Protein AF-A0AAD5VKI5-F1 (afdb_monomer)

Organism: NCBI:txid56174

Mean predicted aligned error: 11.15 Å

Structure (mmCIF, N/CA/C/O backbone):
data_AF-A0AAD5VKI5-F1
#
_entry.id   AF-A0AAD5VKI5-F1
#
loop_
_atom_site.group_PDB
_atom_site.id
_atom_site.type_symbol
_atom_site.label_atom_id
_atom_site.label_alt_id
_atom_site.label_comp_id
_atom_site.label_asym_id
_atom_site.label_entity_id
_atom_site.label_seq_id
_atom_site.pdbx_PDB_ins_code
_atom_site.Cartn_x
_atom_site.Cartn_y
_atom_site.Cartn_z
_atom_site.occupancy
_atom_site.B_iso_or_equiv
_atom_site.auth_seq_id
_atom_site.auth_comp_id
_atom_site.auth_asym_id
_atom_site.auth_atom_id
_atom_site.pdbx_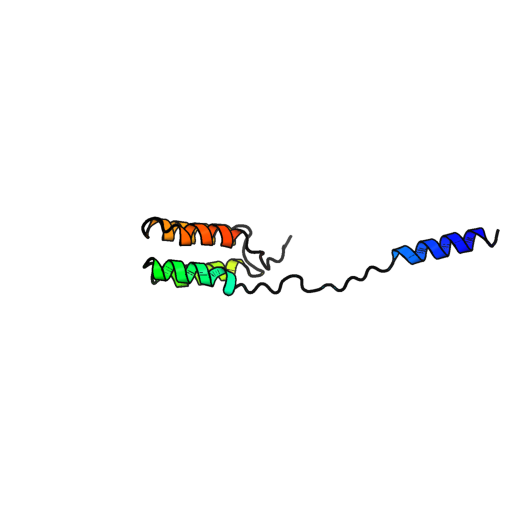PDB_model_num
ATOM 1 N N . MET A 1 1 ? 20.405 21.439 -63.234 1.00 52.16 1 MET A N 1
ATOM 2 C CA . MET A 1 1 ? 20.436 20.230 -62.376 1.00 52.16 1 MET A CA 1
ATOM 3 C C . MET A 1 1 ? 21.054 20.457 -60.991 1.00 52.16 1 MET A C 1
ATOM 5 O O . MET A 1 1 ? 20.569 19.843 -60.061 1.00 52.16 1 MET A O 1
ATOM 9 N N . PHE A 1 2 ? 22.011 21.378 -60.791 1.00 51.34 2 PHE A N 1
ATOM 10 C CA . PHE A 1 2 ? 22.652 21.623 -59.478 1.00 51.34 2 PHE A CA 1
ATOM 11 C C . PHE A 1 2 ? 21.763 22.213 -58.358 1.00 51.34 2 PHE A C 1
ATOM 13 O O . PHE A 1 2 ? 22.077 22.051 -57.185 1.00 51.34 2 PHE A O 1
ATOM 20 N N . LYS A 1 3 ? 20.655 22.898 -58.685 1.00 52.97 3 LYS A N 1
ATOM 21 C CA . LYS A 1 3 ? 19.793 23.561 -57.681 1.00 52.97 3 LYS A CA 1
ATOM 22 C C . LYS A 1 3 ? 18.809 22.621 -56.969 1.00 52.97 3 LYS A C 1
ATOM 24 O O . LYS A 1 3 ? 18.458 22.880 -55.827 1.00 52.97 3 LYS A O 1
ATOM 29 N N . LEU A 1 4 ? 18.380 21.538 -57.623 1.00 54.81 4 LEU A N 1
ATOM 30 C CA . LEU A 1 4 ? 17.409 20.584 -57.063 1.00 54.81 4 LEU A CA 1
ATOM 31 C C . LEU A 1 4 ? 18.047 19.661 -56.015 1.00 54.81 4 LEU A C 1
ATOM 33 O O . LEU A 1 4 ? 17.404 19.300 -55.035 1.00 54.81 4 LEU A O 1
ATOM 37 N N . THR A 1 5 ? 19.334 19.349 -56.173 1.00 57.53 5 THR A N 1
ATOM 38 C CA . THR A 1 5 ? 20.095 18.507 -55.242 1.00 57.53 5 THR A CA 1
ATOM 39 C C . THR A 1 5 ? 20.350 19.203 -53.904 1.00 57.53 5 THR A C 1
ATOM 41 O O . THR A 1 5 ? 20.293 18.564 -52.859 1.00 57.53 5 THR A O 1
ATOM 44 N N . ALA A 1 6 ? 20.570 20.523 -53.912 1.00 58.16 6 ALA A N 1
ATOM 45 C CA . ALA A 1 6 ? 20.839 21.297 -52.697 1.00 58.16 6 ALA A CA 1
ATOM 46 C C . ALA A 1 6 ? 19.628 21.369 -51.747 1.00 58.16 6 ALA A C 1
ATOM 48 O O . ALA A 1 6 ? 19.793 21.317 -50.531 1.00 58.16 6 ALA A O 1
ATOM 49 N N . VAL A 1 7 ? 18.409 21.435 -52.296 1.00 59.12 7 VAL A N 1
ATOM 50 C CA . VAL A 1 7 ? 17.165 21.494 -51.506 1.00 59.12 7 VAL A CA 1
ATOM 51 C C . VAL A 1 7 ? 16.888 20.161 -50.805 1.00 59.12 7 VAL A C 1
ATOM 53 O O . VAL A 1 7 ? 16.472 20.144 -49.649 1.00 59.12 7 VAL A O 1
ATOM 56 N N . PHE A 1 8 ? 17.184 19.039 -51.468 1.00 58.47 8 PHE A N 1
ATOM 57 C CA . PHE A 1 8 ? 16.988 17.707 -50.893 1.00 58.47 8 PHE A CA 1
ATOM 58 C C . PHE A 1 8 ? 17.969 17.405 -49.753 1.00 58.47 8 PHE A C 1
ATOM 60 O O . PHE A 1 8 ? 17.582 16.820 -48.744 1.00 58.47 8 PHE A O 1
ATOM 67 N N . VAL A 1 9 ? 19.222 17.853 -49.879 1.00 60.34 9 VAL A N 1
ATOM 68 C CA . VAL A 1 9 ? 20.237 17.670 -48.830 1.00 60.34 9 VAL A CA 1
ATOM 69 C C . VAL A 1 9 ? 19.921 18.530 -47.601 1.00 60.34 9 VAL A C 1
ATOM 71 O O . VAL A 1 9 ? 20.021 18.031 -46.484 1.00 60.34 9 VAL A O 1
ATOM 74 N N . LEU A 1 10 ? 19.453 19.775 -47.772 1.00 58.41 10 LEU A N 1
ATOM 75 C CA . LEU A 1 10 ? 19.067 20.623 -46.633 1.00 58.41 10 LEU A CA 1
ATOM 76 C C . LEU A 1 10 ? 17.866 20.065 -45.848 1.00 58.41 10 LEU A C 1
ATOM 78 O O . LEU A 1 10 ? 17.850 20.149 -44.622 1.00 58.41 10 LEU A O 1
ATOM 82 N N . SER A 1 11 ? 16.880 19.474 -46.532 1.00 59.75 11 SER A N 1
ATOM 83 C CA . SER A 1 11 ? 15.686 18.925 -45.872 1.00 59.75 11 SER A CA 1
ATOM 84 C C . SER A 1 11 ? 15.969 17.625 -45.108 1.00 59.75 11 SER A C 1
ATOM 86 O O . SER A 1 11 ? 15.269 17.330 -44.143 1.00 59.75 11 SER A O 1
ATOM 88 N N . ALA A 1 12 ? 17.001 16.869 -45.499 1.00 59.47 12 ALA A N 1
ATOM 89 C CA . ALA A 1 12 ? 17.400 15.639 -44.816 1.00 59.47 12 ALA A CA 1
ATOM 90 C C . ALA A 1 12 ? 18.147 15.902 -43.493 1.00 59.47 12 ALA A C 1
ATOM 92 O O . ALA A 1 12 ? 18.037 15.103 -42.567 1.00 59.47 12 ALA A O 1
ATOM 93 N N . LEU A 1 13 ? 18.860 17.029 -43.358 1.00 57.47 13 LEU A N 1
ATOM 94 C CA . LEU A 1 13 ? 19.560 17.374 -42.110 1.00 57.47 13 LEU A CA 1
ATOM 95 C C . LEU A 1 13 ? 18.619 17.828 -40.979 1.00 57.47 13 LEU A C 1
ATOM 97 O O . LEU A 1 13 ? 18.998 17.751 -39.813 1.00 57.47 13 LEU A O 1
ATOM 101 N N . ALA A 1 14 ? 17.392 18.251 -41.292 1.00 58.72 14 ALA A N 1
ATOM 102 C CA . ALA A 1 14 ? 16.422 18.690 -40.286 1.00 58.72 14 ALA A CA 1
ATOM 103 C C . ALA A 1 14 ? 15.829 17.535 -39.449 1.00 58.72 14 ALA A C 1
ATOM 105 O O . ALA A 1 14 ? 15.201 17.783 -38.423 1.00 58.72 14 ALA A O 1
ATOM 106 N N . CYS A 1 15 ? 16.029 16.275 -39.855 1.00 60.22 15 CYS A N 1
ATOM 107 C CA . CYS A 1 15 ? 15.428 15.113 -39.194 1.00 60.22 15 CYS A CA 1
ATOM 108 C C . CYS A 1 15 ? 16.292 14.480 -38.085 1.00 60.22 15 CYS A C 1
ATOM 110 O O . CYS A 1 15 ? 15.831 13.541 -37.443 1.00 60.22 15 CYS A O 1
ATOM 112 N N . PHE A 1 16 ? 17.524 14.951 -37.841 1.00 60.41 16 PHE A N 1
ATOM 113 C CA . PHE A 1 16 ? 18.499 14.205 -37.025 1.00 60.41 16 PHE A CA 1
ATOM 114 C C . PHE A 1 16 ? 18.767 14.723 -35.606 1.00 60.41 16 PHE A C 1
ATOM 116 O O . PHE A 1 16 ? 19.613 14.151 -34.923 1.00 60.41 16 PHE A O 1
ATOM 123 N N . THR A 1 17 ? 18.071 15.743 -35.098 1.00 62.06 17 THR A N 1
ATOM 124 C CA . THR A 1 17 ? 18.367 16.237 -33.740 1.00 62.06 17 THR A CA 1
ATOM 125 C C . THR A 1 17 ? 17.125 16.495 -32.903 1.00 62.06 17 THR A C 1
ATOM 127 O O . THR A 1 17 ? 16.704 17.629 -32.698 1.00 62.06 17 THR A O 1
ATOM 130 N N . SER A 1 18 ? 16.615 15.431 -32.296 1.00 60.31 18 SER A N 1
ATOM 131 C CA . SER A 1 18 ? 16.097 15.534 -30.936 1.00 60.31 18 SER A CA 1
ATOM 132 C C . SER A 1 18 ? 16.816 14.503 -30.070 1.00 60.31 18 SER A C 1
ATOM 134 O O . SER A 1 18 ? 16.221 13.535 -29.602 1.00 60.31 18 SER A O 1
ATOM 136 N N . ALA A 1 19 ? 18.122 14.709 -29.867 1.00 59.28 19 ALA A N 1
ATOM 137 C CA . ALA A 1 19 ? 18.827 14.160 -28.713 1.00 59.28 19 ALA A CA 1
ATOM 138 C C . ALA A 1 19 ? 18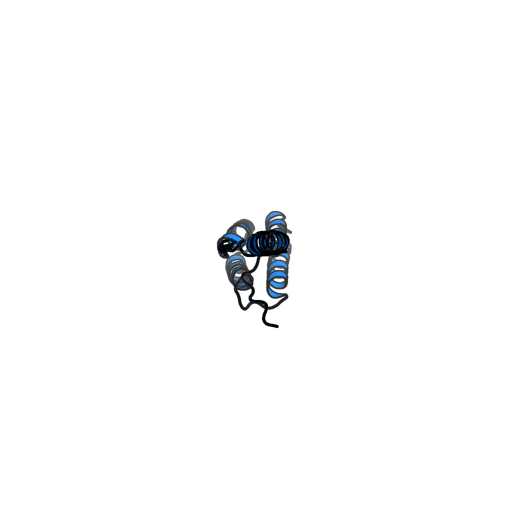.305 14.895 -27.469 1.00 59.28 19 ALA A C 1
ATOM 140 O O . ALA A 1 19 ? 18.964 15.770 -26.913 1.00 59.28 19 ALA A O 1
ATOM 141 N N . VAL A 1 20 ? 17.052 14.616 -27.105 1.00 65.75 20 VAL A N 1
ATOM 142 C CA . VAL A 1 20 ? 16.488 15.075 -25.840 1.00 65.75 20 VAL A CA 1
ATOM 143 C C . VAL A 1 20 ? 17.320 14.390 -24.760 1.00 65.75 20 VAL A C 1
ATOM 145 O O . VAL A 1 20 ? 17.462 13.164 -24.825 1.00 65.75 20 VAL A O 1
ATOM 148 N N . PRO A 1 21 ? 17.904 15.129 -23.803 1.00 66.38 21 PRO A N 1
ATOM 149 C CA . PRO A 1 21 ? 18.579 14.512 -22.676 1.00 66.38 21 PRO A CA 1
ATOM 150 C C . PRO A 1 21 ? 17.650 13.461 -22.070 1.00 66.38 21 PRO A C 1
ATOM 152 O O . PRO A 1 21 ? 16.479 13.746 -21.802 1.00 66.38 21 PRO A O 1
ATOM 155 N N . LEU A 1 22 ? 18.150 12.237 -21.891 1.00 59.72 22 LEU A N 1
ATOM 156 C CA . LEU A 1 22 ? 17.475 11.244 -21.066 1.00 59.72 22 LEU A CA 1
ATOM 157 C C . LEU A 1 22 ? 17.564 11.733 -19.619 1.00 59.72 22 LEU A C 1
ATOM 159 O O . LEU A 1 22 ? 18.412 11.302 -18.843 1.00 59.72 22 LEU A O 1
ATOM 163 N N . GLU A 1 23 ? 16.709 12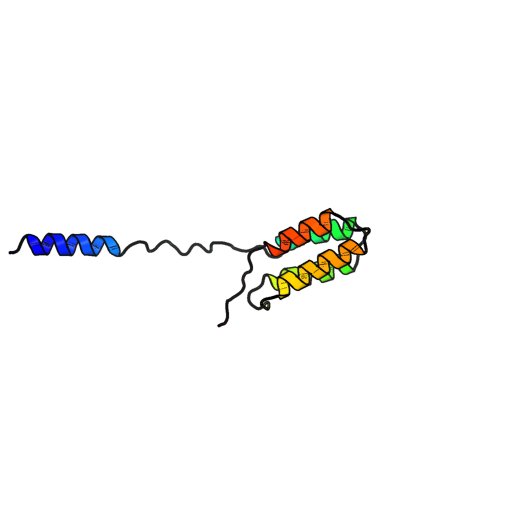.690 -19.275 1.00 60.41 23 GLU A N 1
ATOM 164 C CA . GLU A 1 23 ? 16.413 13.039 -17.896 1.00 60.41 23 GLU A CA 1
ATOM 165 C C . GLU A 1 23 ? 15.954 11.751 -17.210 1.00 60.41 23 GLU A C 1
ATOM 167 O O . GLU A 1 23 ? 15.053 11.060 -17.703 1.00 60.41 23 GLU A O 1
ATOM 172 N N . LYS A 1 24 ? 16.579 11.399 -16.082 1.00 56.97 24 LYS A N 1
ATOM 173 C CA . LYS A 1 24 ? 16.085 10.333 -15.208 1.00 56.97 24 LYS A CA 1
ATOM 174 C C . LYS A 1 24 ? 14.700 10.768 -14.725 1.00 56.97 24 LYS A C 1
ATOM 176 O O . LYS A 1 24 ? 14.582 11.500 -13.750 1.00 56.97 24 LYS A O 1
ATOM 181 N N . ARG A 1 25 ? 13.658 10.346 -15.449 1.00 56.50 25 ARG A N 1
ATOM 182 C CA . ARG A 1 25 ? 12.290 10.877 -15.326 1.00 56.50 25 ARG A CA 1
ATOM 183 C C . ARG A 1 25 ? 11.734 10.772 -13.912 1.00 56.50 25 ARG A C 1
ATOM 185 O O . ARG A 1 25 ? 10.959 11.635 -13.524 1.00 56.50 25 ARG A O 1
ATOM 192 N N . ILE A 1 26 ? 12.121 9.746 -13.153 1.00 59.38 26 ILE A N 1
ATOM 193 C CA . ILE A 1 26 ? 11.704 9.567 -11.765 1.00 59.38 26 ILE A CA 1
ATOM 194 C C . ILE A 1 26 ? 12.874 8.947 -10.990 1.00 59.38 26 ILE A C 1
ATOM 196 O O . ILE A 1 26 ? 13.360 7.863 -11.304 1.00 59.38 26 ILE A O 1
ATOM 200 N N . ASN A 1 27 ? 13.378 9.652 -9.979 1.00 55.69 27 ASN A N 1
ATOM 201 C CA . ASN A 1 27 ? 14.089 9.004 -8.884 1.00 55.69 27 ASN A CA 1
ATOM 202 C C . ASN A 1 27 ? 13.008 8.575 -7.893 1.00 55.69 27 ASN A C 1
ATOM 204 O O . ASN A 1 27 ? 12.624 9.385 -7.053 1.00 55.69 27 ASN A O 1
ATOM 208 N N . GLN A 1 28 ? 12.425 7.378 -8.054 1.00 61.34 28 GLN A N 1
ATOM 209 C CA . GLN A 1 28 ? 11.365 6.945 -7.142 1.00 61.34 28 GLN A CA 1
ATOM 210 C C . GLN A 1 28 ? 11.931 6.897 -5.728 1.00 61.34 28 GLN A C 1
ATOM 212 O O . GLN A 1 28 ? 12.757 6.035 -5.420 1.00 61.34 28 GLN A O 1
ATOM 217 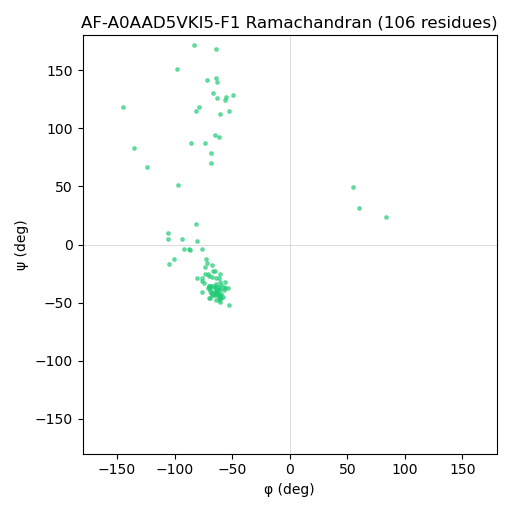N N . ASN A 1 29 ? 11.459 7.792 -4.862 1.00 71.00 29 ASN A N 1
ATOM 218 C CA . ASN A 1 29 ? 11.636 7.609 -3.436 1.00 71.00 29 ASN A CA 1
ATOM 219 C C . ASN A 1 29 ? 10.676 6.503 -2.984 1.00 71.00 29 ASN A C 1
ATOM 221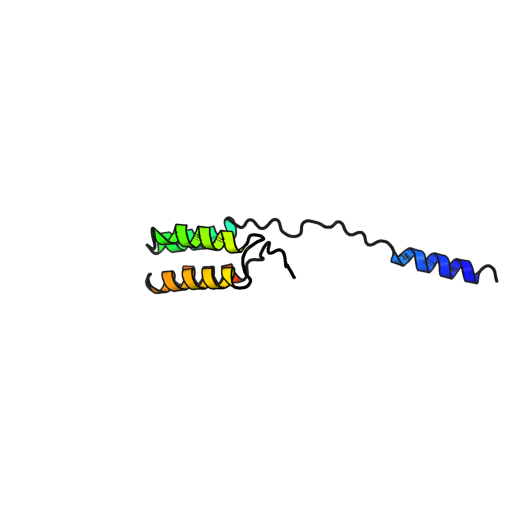 O O . ASN A 1 29 ? 9.527 6.746 -2.619 1.00 71.00 29 ASN A O 1
ATOM 225 N N . THR A 1 30 ? 11.144 5.260 -3.069 1.00 71.12 30 THR A N 1
ATOM 226 C CA . THR A 1 30 ? 10.362 4.077 -2.698 1.00 71.12 30 THR A CA 1
ATOM 227 C C . THR A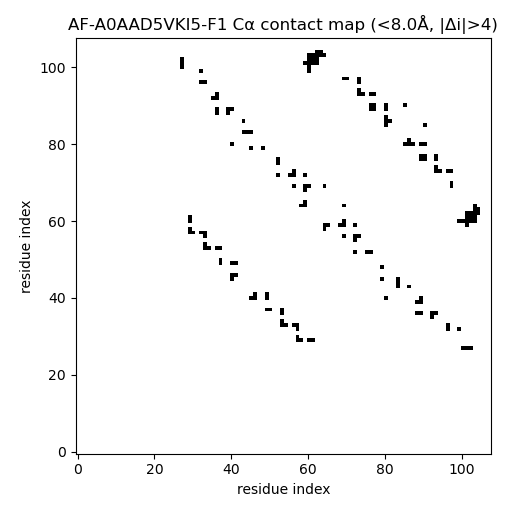 1 30 ? 10.043 4.048 -1.205 1.00 71.12 30 THR A C 1
ATOM 229 O O . THR A 1 30 ? 9.047 3.442 -0.818 1.00 71.12 30 THR A O 1
ATOM 232 N N . ILE A 1 31 ? 10.820 4.745 -0.367 1.00 73.25 31 ILE A N 1
ATOM 233 C CA . ILE A 1 31 ? 10.535 4.861 1.066 1.00 73.25 31 ILE A CA 1
ATOM 234 C C . ILE A 1 31 ? 9.283 5.712 1.292 1.00 73.25 31 ILE A C 1
ATOM 236 O O . ILE A 1 31 ? 8.394 5.279 2.023 1.00 73.25 31 ILE A O 1
ATOM 240 N N . ASP A 1 32 ? 9.156 6.859 0.620 1.00 77.81 32 ASP A N 1
ATOM 241 C CA . ASP A 1 32 ? 7.996 7.753 0.786 1.00 77.81 32 ASP A CA 1
ATOM 242 C C . ASP A 1 32 ? 6.675 7.068 0.415 1.00 77.81 32 ASP A C 1
ATOM 244 O O . ASP A 1 32 ? 5.646 7.314 1.047 1.00 77.81 32 ASP A O 1
ATOM 248 N N . SER A 1 33 ? 6.715 6.152 -0.558 1.00 78.75 33 SER A N 1
ATOM 249 C CA . SER A 1 33 ? 5.538 5.439 -1.065 1.00 78.75 33 SER A CA 1
ATOM 250 C C . SER A 1 33 ? 4.799 4.596 -0.015 1.00 78.75 33 SER A C 1
ATOM 252 O O . SER A 1 33 ? 3.596 4.375 -0.152 1.00 78.75 33 SER A O 1
ATOM 254 N N . LYS A 1 34 ? 5.495 4.150 1.044 1.00 85.19 34 LYS A N 1
ATOM 255 C CA . LYS A 1 34 ? 4.918 3.339 2.131 1.00 85.19 34 LYS A CA 1
ATOM 256 C C . LYS A 1 34 ? 4.694 4.108 3.428 1.00 85.19 34 LYS A C 1
ATOM 258 O O . LYS A 1 34 ? 3.960 3.632 4.290 1.00 85.19 34 LYS A O 1
ATOM 263 N N . THR A 1 35 ? 5.313 5.280 3.591 1.00 92.06 35 THR A N 1
ATOM 264 C CA . THR A 1 35 ? 5.392 5.968 4.892 1.00 92.06 35 THR A CA 1
ATOM 265 C C . THR A 1 35 ? 4.017 6.388 5.396 1.00 92.06 35 THR A C 1
ATOM 267 O O . THR A 1 35 ? 3.714 6.220 6.574 1.00 92.06 35 THR A O 1
ATOM 270 N N . LEU A 1 36 ? 3.157 6.883 4.499 1.00 94.50 36 LEU A N 1
ATOM 271 C CA . LEU A 1 36 ? 1.788 7.258 4.856 1.00 94.50 36 LEU A CA 1
ATOM 272 C C . LEU A 1 36 ? 0.967 6.044 5.300 1.00 94.50 36 LEU A C 1
ATOM 274 O O . LEU A 1 36 ? 0.230 6.134 6.279 1.00 94.50 36 LEU A O 1
ATOM 278 N N . TRP A 1 37 ? 1.108 4.910 4.605 1.00 96.69 37 TRP A N 1
ATOM 279 C CA . TRP A 1 37 ? 0.382 3.690 4.954 1.00 96.69 37 TRP A CA 1
ATOM 280 C C . TRP A 1 37 ? 0.851 3.122 6.296 1.00 96.69 37 TRP A C 1
ATOM 282 O O . TRP A 1 37 ? 0.022 2.783 7.134 1.00 96.69 37 TRP A O 1
ATOM 292 N N . GLU A 1 38 ? 2.164 3.081 6.540 1.00 96.12 38 GLU A N 1
ATOM 293 C CA . GLU A 1 38 ? 2.722 2.617 7.815 1.00 96.12 38 GLU A CA 1
ATOM 294 C C . GLU A 1 38 ? 2.247 3.488 8.986 1.00 96.12 38 GLU A C 1
ATOM 296 O O . GLU A 1 38 ? 1.811 2.959 10.003 1.00 96.12 38 GLU A O 1
ATOM 301 N N . ALA A 1 39 ? 2.235 4.815 8.820 1.00 96.31 39 ALA A N 1
ATOM 302 C CA . ALA A 1 39 ? 1.722 5.730 9.837 1.00 96.31 39 ALA A CA 1
ATOM 303 C C . ALA A 1 39 ? 0.217 5.537 10.104 1.00 96.31 39 ALA A C 1
ATOM 305 O O . ALA A 1 39 ? -0.209 5.545 11.263 1.00 96.31 39 ALA A O 1
ATOM 306 N N . ALA A 1 40 ? -0.592 5.343 9.054 1.00 97.19 40 ALA A N 1
ATOM 307 C CA . ALA A 1 40 ? -2.015 5.030 9.195 1.00 97.19 40 ALA A CA 1
ATOM 308 C C . ALA A 1 40 ? -2.221 3.693 9.925 1.00 97.19 40 ALA A C 1
ATOM 310 O O . ALA A 1 40 ? -3.033 3.612 10.843 1.00 97.19 40 ALA A O 1
ATOM 311 N N . CYS A 1 41 ? -1.423 2.682 9.584 1.00 97.75 41 CYS A N 1
ATOM 312 C CA . CYS A 1 41 ? -1.443 1.373 10.221 1.00 97.75 41 CYS A CA 1
ATOM 313 C C . CYS A 1 41 ? -1.101 1.437 11.717 1.00 97.75 41 CYS A C 1
ATOM 315 O O . CYS A 1 41 ? -1.842 0.893 12.540 1.00 97.75 41 CYS A O 1
ATOM 317 N N . SER A 1 42 ? -0.032 2.145 12.099 1.00 96.75 42 SER A N 1
ATOM 318 C CA . SER A 1 42 ? 0.326 2.299 13.516 1.00 96.75 42 SER A CA 1
ATOM 319 C C . SER A 1 42 ? -0.755 3.068 14.282 1.00 96.75 42 SER A C 1
ATOM 321 O O . SER A 1 42 ? -1.102 2.694 15.401 1.00 96.75 42 SER A O 1
ATOM 323 N N . LYS A 1 43 ? -1.376 4.086 13.668 1.00 96.88 43 LYS A N 1
ATOM 324 C CA . LYS A 1 43 ? -2.523 4.798 14.260 1.00 96.88 43 LYS A CA 1
ATOM 325 C C . LYS A 1 43 ? -3.749 3.893 14.447 1.00 96.88 43 LYS A C 1
ATOM 327 O O . LYS A 1 43 ? -4.469 4.058 15.429 1.00 96.88 43 LYS A O 1
ATOM 332 N N . ALA A 1 44 ? -3.976 2.952 13.532 1.00 96.50 44 ALA A N 1
ATOM 333 C CA . ALA A 1 44 ? -5.046 1.959 13.613 1.00 96.50 44 ALA A CA 1
ATOM 334 C C . ALA A 1 44 ? -4.751 0.821 14.616 1.00 96.50 44 ALA A C 1
ATOM 336 O O . ALA A 1 44 ? -5.612 -0.025 14.849 1.00 96.50 44 ALA A O 1
ATOM 337 N N . GLY A 1 45 ? -3.560 0.799 15.231 1.00 95.75 45 GLY A N 1
ATOM 338 C CA . GLY A 1 45 ? -3.163 -0.206 16.221 1.00 95.75 45 GLY A CA 1
ATOM 339 C C . GLY A 1 45 ? -2.621 -1.507 15.620 1.00 95.75 45 GLY A C 1
ATOM 340 O O . GLY A 1 45 ? -2.688 -2.545 16.272 1.00 95.75 45 GLY A O 1
ATOM 341 N N . GLY A 1 46 ? -2.099 -1.473 14.389 1.00 92.56 46 GLY A N 1
ATOM 342 C CA . GLY A 1 46 ? -1.620 -2.656 13.660 1.00 92.56 46 GLY A CA 1
ATOM 343 C C . GLY A 1 46 ? -0.218 -3.162 14.016 1.00 92.56 46 GLY A C 1
ATOM 344 O O . GLY A 1 46 ? 0.279 -4.093 13.374 1.00 92.56 46 GLY A O 1
ATOM 345 N N . ASP A 1 47 ? 0.459 -2.554 14.989 1.00 87.38 47 ASP A N 1
ATOM 346 C CA . ASP A 1 47 ? 1.814 -2.958 15.364 1.00 87.38 47 ASP A CA 1
ATOM 347 C C . ASP A 1 47 ? 1.828 -4.401 15.911 1.00 87.38 47 ASP A C 1
ATOM 349 O O . ASP A 1 47 ? 0.926 -4.791 16.657 1.00 87.38 47 ASP A O 1
ATOM 353 N N . PRO A 1 48 ? 2.838 -5.229 15.566 1.00 89.31 48 PRO A N 1
ATOM 354 C CA . PRO A 1 48 ? 4.066 -4.910 14.821 1.00 89.31 48 PRO A CA 1
ATOM 355 C C . PRO A 1 48 ? 3.990 -5.147 13.295 1.00 89.31 48 PRO A C 1
ATOM 357 O O . PRO A 1 48 ? 5.003 -5.027 12.604 1.00 89.31 48 PRO A O 1
ATOM 360 N N . GLN A 1 49 ? 2.826 -5.514 12.747 1.00 95.06 49 GLN A N 1
ATOM 361 C CA . GLN A 1 49 ? 2.689 -5.918 11.336 1.00 95.06 49 GLN A CA 1
ATOM 362 C C . GLN A 1 49 ? 2.926 -4.759 10.356 1.00 95.06 49 GLN A C 1
ATOM 364 O O . GLN A 1 49 ? 3.396 -4.986 9.239 1.00 95.06 49 GLN A O 1
ATOM 369 N N . CYS A 1 50 ? 2.656 -3.522 10.785 1.00 95.81 50 CYS A N 1
ATOM 370 C CA . CYS A 1 50 ? 2.791 -2.319 9.966 1.00 95.81 50 CYS A CA 1
ATOM 371 C C . CYS A 1 50 ? 4.175 -2.201 9.315 1.00 95.81 50 CYS A C 1
ATOM 373 O O . CYS A 1 50 ? 4.278 -2.093 8.094 1.00 95.81 50 CYS A O 1
ATOM 375 N N . ASN A 1 51 ? 5.250 -2.298 10.102 1.00 94.38 51 ASN A N 1
ATOM 376 C CA . ASN A 1 51 ? 6.604 -2.147 9.572 1.00 94.38 51 ASN A CA 1
ATOM 377 C C . ASN A 1 51 ? 6.996 -3.296 8.631 1.00 94.38 51 ASN A C 1
ATOM 379 O O . ASN A 1 51 ? 7.580 -3.061 7.573 1.00 94.38 51 ASN A O 1
ATOM 383 N N . ILE A 1 52 ? 6.624 -4.532 8.978 1.00 95.81 52 ILE A N 1
ATOM 384 C CA . ILE A 1 52 ? 6.943 -5.730 8.189 1.00 95.81 52 ILE A CA 1
ATOM 385 C C . ILE A 1 52 ? 6.334 -5.620 6.787 1.00 95.81 52 ILE A C 1
ATOM 387 O O . ILE A 1 52 ? 7.033 -5.797 5.784 1.00 95.81 52 ILE A O 1
ATOM 391 N N . ILE A 1 53 ? 5.044 -5.284 6.711 1.00 96.38 53 ILE A N 1
ATOM 392 C CA . ILE A 1 53 ? 4.341 -5.121 5.435 1.00 96.38 53 ILE A CA 1
ATOM 393 C C . ILE A 1 53 ? 4.894 -3.915 4.673 1.00 96.38 53 ILE A C 1
ATOM 395 O O . ILE A 1 53 ? 5.154 -4.024 3.476 1.00 96.38 53 ILE A O 1
ATOM 399 N N . ALA A 1 54 ? 5.144 -2.791 5.350 1.00 94.56 54 ALA A N 1
ATOM 400 C CA . ALA A 1 54 ? 5.651 -1.580 4.713 1.00 94.56 54 ALA A CA 1
ATOM 401 C C . ALA A 1 54 ? 7.038 -1.778 4.072 1.00 94.56 54 ALA A C 1
ATOM 403 O O . ALA A 1 54 ? 7.269 -1.338 2.944 1.00 94.56 54 ALA A O 1
ATOM 404 N N . VAL A 1 55 ? 7.959 -2.469 4.753 1.00 92.69 55 VAL A N 1
ATOM 405 C CA . VAL A 1 55 ? 9.291 -2.792 4.211 1.00 92.69 55 VAL A CA 1
ATOM 406 C C . VAL A 1 55 ? 9.184 -3.745 3.022 1.00 92.69 55 VAL A C 1
ATOM 408 O O . VAL A 1 55 ? 9.830 -3.512 1.996 1.00 92.69 55 VAL A O 1
ATOM 411 N N . LYS A 1 56 ? 8.341 -4.782 3.121 1.00 94.12 56 LYS A N 1
ATOM 412 C CA . LYS A 1 56 ? 8.093 -5.706 2.005 1.00 94.12 56 LYS A CA 1
ATOM 413 C C . LYS A 1 56 ? 7.536 -4.959 0.793 1.00 94.12 56 LYS A C 1
ATOM 415 O O . LYS A 1 56 ? 8.049 -5.128 -0.308 1.00 94.12 56 LYS A O 1
ATOM 420 N N . ALA A 1 57 ? 6.558 -4.083 1.003 1.00 94.31 57 ALA A N 1
ATOM 421 C CA . ALA A 1 57 ? 5.957 -3.280 -0.051 1.00 94.31 57 ALA A CA 1
ATOM 422 C C . ALA A 1 57 ? 6.983 -2.366 -0.735 1.00 94.31 57 ALA A C 1
ATOM 424 O O . ALA A 1 57 ? 7.073 -2.371 -1.961 1.00 94.31 57 ALA A O 1
ATOM 425 N N . ALA A 1 58 ? 7.835 -1.667 0.022 1.00 91.81 58 ALA A N 1
ATOM 426 C CA . ALA A 1 58 ? 8.905 -0.847 -0.556 1.00 91.81 58 ALA A CA 1
ATOM 427 C C . ALA A 1 58 ? 9.854 -1.656 -1.463 1.00 91.81 58 ALA A C 1
ATOM 429 O O . ALA A 1 58 ? 10.275 -1.158 -2.511 1.00 91.81 58 ALA A O 1
ATOM 430 N N . ALA A 1 59 ? 10.151 -2.911 -1.105 1.00 91.50 59 ALA A N 1
ATOM 431 C CA . ALA A 1 59 ? 10.982 -3.795 -1.921 1.00 91.50 59 ALA A CA 1
ATOM 432 C C . ALA A 1 59 ? 10.338 -4.130 -3.280 1.00 91.50 59 ALA A C 1
ATOM 434 O O . ALA A 1 59 ? 11.050 -4.308 -4.268 1.00 91.50 59 ALA A O 1
ATOM 435 N N . THR A 1 60 ? 9.003 -4.141 -3.369 1.00 92.69 60 THR A N 1
ATOM 436 C CA . THR A 1 60 ? 8.281 -4.448 -4.623 1.00 92.69 60 THR A CA 1
ATOM 437 C C . THR A 1 60 ? 8.371 -3.349 -5.687 1.00 92.69 60 THR A C 1
ATOM 439 O O . THR A 1 60 ? 8.132 -3.587 -6.875 1.00 92.69 60 THR A O 1
ATOM 442 N N . LEU A 1 61 ? 8.774 -2.144 -5.279 1.00 90.38 61 LEU A N 1
ATOM 443 C CA . LEU A 1 61 ? 9.031 -1.023 -6.181 1.00 90.38 61 LEU A CA 1
ATOM 444 C C . LEU A 1 61 ? 10.466 -1.013 -6.726 1.00 90.38 61 LEU A C 1
ATOM 446 O O . LEU A 1 61 ? 10.800 -0.152 -7.541 1.00 90.38 61 LEU A O 1
ATOM 450 N N . LEU A 1 62 ? 11.325 -1.931 -6.276 1.00 88.62 62 LEU A N 1
ATOM 451 C CA . LEU A 1 62 ? 12.706 -2.064 -6.742 1.00 88.62 62 LEU A CA 1
ATOM 452 C C . LEU A 1 62 ? 12.788 -2.884 -8.042 1.00 88.62 62 LEU A C 1
ATOM 454 O O . LEU A 1 62 ? 11.810 -3.471 -8.502 1.00 88.62 62 LEU A O 1
ATOM 458 N N . ALA A 1 63 ? 13.980 -2.918 -8.642 1.00 83.62 63 ALA A N 1
ATOM 459 C CA . ALA A 1 63 ? 14.207 -3.440 -9.991 1.00 83.62 63 ALA A CA 1
ATOM 460 C C . ALA A 1 63 ? 13.864 -4.922 -10.208 1.00 83.62 63 ALA A C 1
ATOM 462 O O . ALA A 1 63 ? 13.483 -5.281 -11.319 1.00 83.62 63 ALA A O 1
ATOM 463 N N . ASN A 1 64 ? 13.969 -5.756 -9.168 1.00 85.62 64 ASN A N 1
ATOM 464 C CA . ASN A 1 64 ? 13.885 -7.220 -9.273 1.00 85.62 64 ASN A CA 1
ATOM 465 C C . ASN A 1 64 ? 12.565 -7.817 -8.765 1.00 85.62 64 ASN A C 1
ATOM 467 O O . ASN A 1 64 ? 12.469 -9.029 -8.590 1.00 85.62 64 ASN A O 1
ATOM 471 N N . ALA A 1 65 ? 11.566 -6.990 -8.471 1.00 88.44 65 ALA A N 1
ATOM 472 C CA . ALA A 1 65 ? 10.282 -7.494 -8.009 1.00 88.44 65 ALA A CA 1
ATOM 473 C C . ALA A 1 65 ? 9.507 -8.168 -9.154 1.00 88.44 65 ALA A C 1
ATOM 475 O O . ALA A 1 65 ? 9.505 -7.676 -10.286 1.00 88.44 65 ALA A O 1
ATOM 476 N N . GLY A 1 66 ? 8.820 -9.268 -8.855 1.00 89.56 66 GLY A N 1
ATOM 477 C CA . GLY A 1 66 ? 8.015 -10.025 -9.808 1.00 89.56 66 GLY A CA 1
ATOM 478 C C . GLY A 1 66 ? 6.820 -9.232 -10.359 1.00 89.56 66 GLY A C 1
ATOM 479 O O . GLY A 1 66 ? 6.485 -8.156 -9.851 1.00 89.56 66 GLY A O 1
ATOM 480 N N . PRO A 1 67 ? 6.148 -9.723 -11.415 1.00 89.44 67 PRO A N 1
ATOM 481 C CA . PRO A 1 67 ? 5.047 -9.001 -12.053 1.00 89.44 67 PRO A CA 1
ATOM 482 C C . PRO A 1 67 ? 3.911 -8.618 -11.091 1.00 89.44 67 PRO A C 1
ATOM 484 O O . PRO A 1 67 ? 3.399 -7.505 -11.188 1.00 89.44 67 PRO A O 1
ATOM 487 N N . CYS A 1 68 ? 3.577 -9.489 -10.134 1.00 93.56 68 CYS A N 1
ATOM 488 C CA . CYS A 1 68 ? 2.444 -9.320 -9.218 1.00 93.56 68 CYS A CA 1
ATOM 489 C C . CYS A 1 68 ? 2.821 -8.812 -7.819 1.00 93.56 68 CYS A C 1
ATOM 491 O O . CYS A 1 68 ? 1.937 -8.354 -7.106 1.00 93.56 68 CYS A O 1
ATOM 493 N N . ASP A 1 69 ? 4.102 -8.804 -7.436 1.00 94.44 69 ASP A N 1
ATOM 494 C CA . ASP A 1 69 ? 4.532 -8.565 -6.048 1.00 94.44 69 ASP A CA 1
ATOM 495 C C . ASP A 1 69 ? 3.984 -7.265 -5.431 1.00 94.44 69 ASP A C 1
ATOM 497 O O . ASP A 1 69 ? 3.656 -7.225 -4.242 1.00 94.44 69 ASP A O 1
ATOM 501 N N . GLN A 1 70 ? 3.884 -6.192 -6.229 1.00 94.56 70 GLN A N 1
ATOM 502 C CA . GLN A 1 70 ? 3.320 -4.913 -5.778 1.00 94.56 70 GLN A CA 1
ATOM 503 C C . GLN A 1 70 ? 1.837 -5.054 -5.415 1.00 94.56 70 GLN A C 1
ATOM 505 O O . GLN A 1 70 ? 1.404 -4.516 -4.396 1.00 94.56 70 GLN A O 1
ATOM 510 N N . GLN A 1 71 ? 1.080 -5.811 -6.211 1.00 96.56 71 GLN A N 1
ATOM 511 C CA . GLN A 1 71 ? -0.334 -6.069 -5.957 1.00 96.56 71 GLN A CA 1
ATOM 512 C C . GLN A 1 71 ? -0.503 -6.970 -4.742 1.00 96.56 71 GLN A C 1
ATOM 514 O O . GLN A 1 71 ? -1.239 -6.605 -3.834 1.00 96.56 71 GLN A O 1
ATOM 519 N N . ASP A 1 72 ? 0.273 -8.050 -4.647 1.00 97.62 72 ASP A N 1
ATOM 520 C CA . ASP A 1 72 ? 0.230 -8.960 -3.498 1.00 97.62 72 ASP A CA 1
ATOM 521 C C . ASP A 1 72 ? 0.570 -8.234 -2.183 1.00 97.62 72 ASP A C 1
ATOM 523 O O . ASP A 1 72 ? 0.024 -8.529 -1.117 1.00 97.62 72 ASP A O 1
ATOM 527 N N . SER A 1 73 ? 1.477 -7.252 -2.238 1.00 96.75 73 SER A N 1
ATOM 528 C CA . SER A 1 73 ? 1.801 -6.422 -1.072 1.00 96.75 73 SER A CA 1
ATOM 529 C C . SER A 1 73 ? 0.672 -5.460 -0.712 1.00 96.75 73 SER A C 1
ATOM 531 O O . SER A 1 73 ? 0.409 -5.257 0.473 1.00 96.75 73 SER A O 1
ATOM 533 N N . ALA A 1 74 ? -0.018 -4.892 -1.701 1.00 97.56 74 ALA A N 1
ATOM 534 C CA . ALA A 1 74 ? -1.191 -4.057 -1.463 1.00 97.56 74 ALA A CA 1
ATOM 535 C C . ALA A 1 74 ? -2.380 -4.858 -0.918 1.00 97.56 74 ALA A C 1
ATOM 537 O O . ALA A 1 74 ? -3.103 -4.371 -0.049 1.00 97.56 74 ALA A O 1
ATOM 538 N N . ASP A 1 75 ? -2.554 -6.099 -1.364 1.00 98.50 75 ASP A N 1
ATOM 539 C CA . ASP A 1 75 ? -3.569 -6.998 -0.823 1.00 98.50 75 ASP A CA 1
ATOM 540 C C . ASP A 1 75 ? -3.281 -7.309 0.649 1.00 98.50 75 ASP A C 1
ATOM 542 O O . ASP A 1 75 ? -4.173 -7.178 1.485 1.00 98.50 75 ASP A O 1
ATOM 546 N N . ALA A 1 76 ? -2.019 -7.573 1.010 1.00 98.25 76 ALA A N 1
ATOM 547 C CA . ALA A 1 76 ? -1.622 -7.735 2.412 1.00 98.25 76 ALA A CA 1
ATOM 548 C C . ALA A 1 76 ? -1.885 -6.471 3.257 1.00 98.25 76 ALA A C 1
ATOM 550 O O . ALA A 1 76 ? -2.313 -6.569 4.410 1.00 98.25 76 ALA A O 1
ATOM 551 N N . MET A 1 77 ? -1.665 -5.279 2.689 1.00 98.31 77 MET A N 1
ATOM 552 C CA . MET A 1 77 ? -2.011 -4.010 3.338 1.00 98.31 77 MET A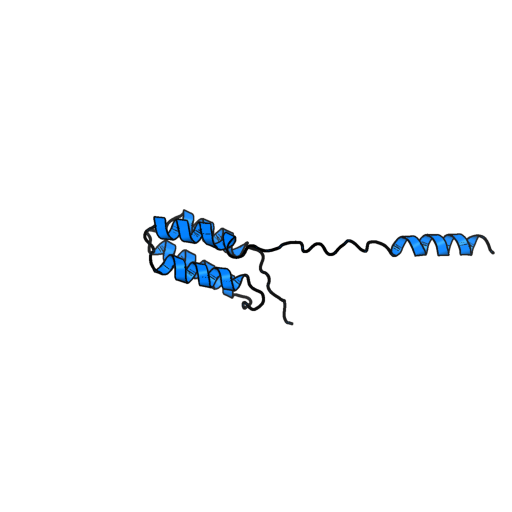 CA 1
ATOM 553 C C . MET A 1 77 ? -3.518 -3.895 3.613 1.00 98.31 77 MET A C 1
ATOM 555 O O . MET A 1 77 ? -3.920 -3.478 4.704 1.00 98.31 77 MET A O 1
ATOM 559 N N . ILE A 1 78 ? -4.349 -4.262 2.635 1.00 98.31 78 ILE A N 1
ATOM 560 C CA . ILE A 1 78 ? -5.813 -4.244 2.743 1.00 98.31 78 ILE A CA 1
ATOM 561 C C . ILE A 1 78 ? -6.299 -5.303 3.735 1.00 98.31 78 ILE A C 1
ATOM 563 O O . ILE A 1 78 ? -7.195 -5.027 4.533 1.00 98.31 78 ILE A O 1
ATOM 567 N N . ASP A 1 79 ? -5.720 -6.499 3.722 1.00 98.44 79 ASP A N 1
ATOM 568 C CA . ASP A 1 79 ? -6.105 -7.573 4.633 1.00 98.44 79 ASP A CA 1
ATOM 569 C C . ASP A 1 79 ? -5.812 -7.209 6.086 1.00 98.44 79 ASP A C 1
ATOM 571 O O . ASP A 1 79 ? -6.684 -7.395 6.938 1.00 98.44 79 ASP A O 1
ATOM 575 N N . LEU A 1 80 ? -4.666 -6.580 6.370 1.00 98.06 80 LEU A N 1
ATOM 576 C CA . LEU A 1 80 ? -4.413 -6.034 7.702 1.00 98.06 80 LEU A CA 1
ATOM 577 C C . LEU A 1 80 ? -5.447 -4.958 8.070 1.00 98.06 80 LEU A C 1
ATOM 579 O O . LEU A 1 80 ? -6.014 -5.011 9.162 1.00 98.06 80 LEU A O 1
ATOM 583 N N . ALA A 1 81 ? -5.759 -4.033 7.156 1.00 98.00 81 ALA A N 1
ATOM 584 C CA . ALA A 1 81 ? -6.764 -2.993 7.394 1.00 98.00 81 ALA A CA 1
ATOM 585 C C . ALA A 1 81 ? -8.142 -3.572 7.764 1.00 98.00 81 ALA A C 1
ATOM 587 O O . ALA A 1 81 ? -8.806 -3.060 8.667 1.00 98.00 81 ALA A O 1
ATOM 588 N N . LYS A 1 82 ? -8.561 -4.674 7.125 1.00 97.62 82 LYS A N 1
ATOM 589 C CA . LYS A 1 82 ? -9.815 -5.375 7.457 1.00 97.62 82 LYS A CA 1
ATOM 590 C C . LYS A 1 82 ? -9.823 -5.898 8.894 1.00 97.62 82 LYS A C 1
ATOM 592 O O . LYS A 1 82 ? -10.864 -5.843 9.545 1.00 97.62 82 LYS A O 1
ATOM 597 N N . THR A 1 83 ? -8.683 -6.365 9.412 1.00 97.44 83 THR A N 1
ATOM 598 C CA . THR A 1 83 ? -8.583 -6.802 10.819 1.00 97.44 83 THR A CA 1
ATOM 599 C C . THR A 1 83 ? -8.631 -5.635 11.809 1.00 97.44 83 THR A C 1
ATOM 601 O O . THR A 1 83 ? -9.074 -5.805 12.942 1.00 97.44 83 THR A O 1
ATOM 604 N N . LEU A 1 84 ? -8.243 -4.437 11.367 1.00 96.94 84 LEU A N 1
ATOM 605 C CA . LEU A 1 84 ? -8.201 -3.208 12.159 1.00 96.94 84 LEU A CA 1
ATOM 606 C C . LEU A 1 84 ? -9.459 -2.362 11.931 1.00 96.94 84 LEU A C 1
ATOM 608 O O . LEU A 1 84 ? -9.393 -1.178 11.613 1.00 96.94 84 LEU A O 1
ATOM 612 N N . ASN A 1 85 ? -10.626 -2.995 12.077 1.00 96.81 85 ASN A N 1
ATOM 613 C CA . ASN A 1 85 ? -11.937 -2.356 11.933 1.00 96.81 85 ASN A CA 1
ATOM 614 C C . ASN A 1 85 ? -12.196 -1.734 10.544 1.00 96.81 85 ASN A C 1
ATOM 616 O O . ASN A 1 85 ? -12.933 -0.756 10.426 1.00 96.81 85 ASN A O 1
ATOM 620 N N . ASN A 1 86 ? -11.629 -2.323 9.486 1.00 97.12 86 ASN A N 1
ATOM 621 C CA . ASN A 1 86 ? -11.737 -1.821 8.113 1.00 97.12 86 ASN A CA 1
ATOM 622 C C . ASN A 1 86 ? -11.280 -0.359 7.991 1.00 97.12 86 ASN A C 1
ATOM 624 O O . ASN A 1 86 ? -12.009 0.462 7.431 1.00 97.12 86 ASN A O 1
ATOM 628 N N . ASP A 1 87 ? -10.098 -0.033 8.531 1.00 97.81 87 ASP A N 1
ATOM 629 C CA . ASP A 1 87 ? -9.585 1.340 8.512 1.00 97.81 87 ASP A CA 1
ATOM 630 C C . ASP A 1 87 ? -9.587 1.905 7.071 1.00 97.81 87 ASP A C 1
ATOM 632 O O . ASP A 1 87 ? -8.887 1.388 6.187 1.00 97.81 87 ASP A O 1
ATOM 636 N N . PRO A 1 88 ? -10.394 2.948 6.796 1.00 97.56 88 PRO A N 1
ATOM 637 C CA . PRO A 1 88 ? -10.604 3.425 5.435 1.00 97.56 88 PRO A CA 1
ATOM 638 C C . PRO A 1 88 ? -9.359 4.107 4.866 1.00 97.56 88 PRO A C 1
ATOM 640 O O . PRO A 1 88 ? -9.163 4.103 3.649 1.00 97.56 88 PRO A O 1
ATOM 643 N N . GLU A 1 89 ? -8.507 4.676 5.721 1.00 97.88 89 GLU A N 1
ATOM 644 C CA . GLU A 1 89 ? -7.299 5.366 5.286 1.00 97.88 89 GLU A CA 1
ATOM 645 C C . GLU A 1 89 ? -6.221 4.363 4.878 1.00 97.88 89 GLU A C 1
ATOM 647 O O . GLU A 1 89 ? -5.603 4.529 3.825 1.00 97.88 89 GLU A O 1
ATOM 652 N N . MET A 1 90 ? -6.058 3.268 5.626 1.00 97.94 90 MET A N 1
ATOM 653 C CA . MET A 1 90 ? -5.189 2.162 5.220 1.00 97.94 90 MET A CA 1
ATOM 654 C C . MET A 1 90 ? -5.602 1.584 3.861 1.00 97.94 90 MET A C 1
ATOM 656 O O . MET A 1 90 ? -4.745 1.379 3.000 1.00 97.94 90 MET A O 1
ATOM 660 N N . ILE A 1 91 ? -6.902 1.358 3.639 1.00 98.38 91 ILE A N 1
ATOM 661 C CA . ILE A 1 91 ? -7.418 0.825 2.366 1.00 98.38 91 ILE A CA 1
ATOM 662 C C . ILE A 1 91 ? -7.162 1.814 1.222 1.00 98.38 91 ILE A C 1
ATOM 664 O O . ILE A 1 91 ? -6.640 1.428 0.174 1.00 98.38 91 ILE A O 1
ATOM 668 N N . ARG A 1 92 ? -7.476 3.100 1.423 1.00 97.88 92 ARG A N 1
ATOM 669 C CA . ARG A 1 92 ? -7.245 4.153 0.423 1.00 97.88 92 ARG A CA 1
ATOM 670 C C . ARG A 1 92 ? -5.763 4.270 0.059 1.00 97.88 92 ARG A C 1
ATOM 672 O O . ARG A 1 92 ? -5.420 4.408 -1.113 1.00 97.88 92 ARG A O 1
ATOM 679 N N . LEU A 1 93 ? -4.876 4.209 1.049 1.00 97.62 93 LEU A N 1
ATOM 680 C CA . LEU A 1 93 ? -3.432 4.295 0.833 1.00 97.62 93 LEU A CA 1
ATOM 681 C C . LEU A 1 93 ? -2.873 3.046 0.141 1.00 97.62 93 LEU A C 1
ATOM 683 O O . LEU A 1 93 ? -2.011 3.189 -0.721 1.00 97.62 93 LEU A O 1
ATOM 687 N N . ALA A 1 94 ? -3.400 1.852 0.423 1.00 97.56 94 ALA A N 1
ATOM 688 C CA . ALA A 1 94 ? -3.043 0.636 -0.311 1.00 97.56 94 ALA A CA 1
ATOM 689 C C . ALA A 1 94 ? -3.457 0.716 -1.796 1.00 97.56 94 ALA A C 1
ATOM 691 O O . ALA A 1 94 ? -2.685 0.362 -2.687 1.00 97.56 94 ALA A O 1
ATOM 692 N N . GLN A 1 95 ? -4.637 1.276 -2.084 1.00 96.69 95 GLN A N 1
ATOM 693 C CA . GLN A 1 95 ? -5.080 1.546 -3.458 1.00 96.69 95 GLN A CA 1
ATOM 694 C C . GLN A 1 95 ? -4.197 2.576 -4.176 1.00 96.69 95 GLN A C 1
ATOM 696 O O . GLN A 1 95 ? -3.995 2.478 -5.384 1.00 96.69 95 GLN A O 1
ATOM 701 N N . LEU A 1 96 ? -3.653 3.564 -3.462 1.00 94.56 96 LEU A N 1
ATOM 702 C CA . LEU A 1 96 ? -2.677 4.496 -4.035 1.00 94.56 96 LEU A CA 1
ATOM 703 C C . LEU A 1 96 ? -1.298 3.858 -4.220 1.00 94.56 96 LEU A C 1
ATOM 705 O O . LEU A 1 96 ? -0.593 4.200 -5.169 1.00 94.56 96 LEU A O 1
ATOM 709 N N . PHE A 1 97 ? -0.911 2.933 -3.343 1.00 94.50 97 PHE A N 1
ATOM 710 C CA . PHE A 1 97 ? 0.370 2.240 -3.414 1.00 94.50 97 PHE A CA 1
ATOM 711 C C . PHE A 1 97 ? 0.518 1.425 -4.710 1.00 94.50 97 PHE A C 1
ATOM 713 O O . PHE A 1 97 ? 1.576 1.464 -5.335 1.00 94.50 97 PHE A O 1
ATOM 720 N N . VAL A 1 98 ? -0.544 0.766 -5.184 1.00 93.56 98 VAL A N 1
ATOM 721 C CA . VAL A 1 98 ? -0.512 0.021 -6.464 1.00 93.56 98 VAL A CA 1
ATOM 722 C C . VAL A 1 98 ? -0.367 0.915 -7.697 1.00 93.56 98 VAL A C 1
ATOM 724 O O . VAL A 1 98 ? 0.003 0.446 -8.766 1.00 93.56 98 VAL A O 1
ATOM 727 N N . GLN A 1 99 ? -0.6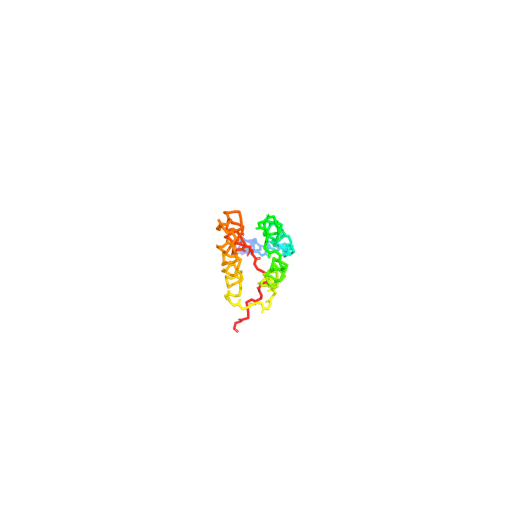41 2.213 -7.560 1.00 91.25 99 GLN A N 1
ATOM 728 C CA . GLN A 1 99 ? -0.437 3.194 -8.629 1.00 91.25 99 GLN A CA 1
ATOM 729 C C . GLN A 1 99 ? 0.989 3.756 -8.629 1.00 91.25 99 GLN A C 1
ATOM 731 O O . GLN A 1 99 ? 1.343 4.549 -9.504 1.00 91.25 99 GLN A O 1
ATOM 736 N N . GLN A 1 100 ? 1.814 3.385 -7.643 1.00 88.62 100 GLN A N 1
ATOM 737 C CA . GLN A 1 100 ? 3.186 3.861 -7.571 1.00 88.62 100 GLN A CA 1
ATOM 738 C C . GLN A 1 100 ? 3.979 3.288 -8.741 1.00 88.62 100 GLN A C 1
ATOM 740 O O . GLN A 1 100 ? 3.952 2.074 -8.971 1.00 88.62 100 GLN A O 1
ATOM 745 N N . PRO A 1 101 ? 4.711 4.135 -9.479 1.00 87.06 101 PRO A N 1
ATOM 746 C CA . PRO A 1 101 ? 5.550 3.641 -10.546 1.00 87.06 101 PRO A CA 1
ATOM 747 C C . PRO A 1 101 ? 6.634 2.747 -9.930 1.00 87.06 101 PRO A C 1
ATOM 749 O O . PRO A 1 101 ? 7.182 3.048 -8.865 1.00 87.06 101 PRO A O 1
ATOM 752 N N . ARG A 1 102 ? 6.998 1.665 -10.614 1.00 85.31 102 ARG A N 1
ATOM 753 C CA . ARG A 1 102 ? 8.049 0.737 -10.171 1.00 85.31 102 ARG A CA 1
ATOM 754 C C . ARG A 1 102 ? 9.370 1.052 -10.868 1.00 85.31 102 ARG A C 1
ATOM 756 O O . ARG A 1 102 ? 9.370 1.478 -12.019 1.00 85.31 102 ARG A O 1
ATOM 763 N N . ASN A 1 103 ? 10.492 0.755 -10.216 1.00 80.56 103 ASN A N 1
ATOM 764 C CA . ASN A 1 103 ? 11.814 0.715 -10.856 1.00 80.56 103 ASN A CA 1
ATOM 765 C C . ASN A 1 103 ? 12.059 -0.609 -11.602 1.00 80.56 103 ASN A C 1
ATOM 767 O O . ASN A 1 103 ? 13.211 -0.956 -11.850 1.00 80.56 103 ASN A O 1
ATOM 771 N N . ALA A 1 104 ? 11.001 -1.373 -11.897 1.00 68.12 104 ALA A N 1
ATOM 772 C CA . ALA A 1 104 ? 11.091 -2.706 -12.472 1.00 68.12 104 ALA A CA 1
ATOM 773 C C . ALA A 1 104 ? 11.888 -2.670 -13.781 1.00 68.12 104 ALA A C 1
ATOM 775 O O . ALA A 1 104 ? 11.547 -1.937 -14.713 1.00 68.12 104 ALA A O 1
ATOM 776 N N . ILE A 1 105 ? 12.944 -3.478 -13.851 1.00 64.69 105 ILE A N 1
ATOM 777 C CA . ILE A 1 105 ? 13.602 -3.758 -15.121 1.00 64.69 105 ILE A CA 1
ATOM 778 C C . ILE A 1 105 ? 12.759 -4.847 -15.769 1.00 64.69 105 ILE A C 1
ATOM 780 O O . ILE A 1 105 ? 12.651 -5.948 -15.237 1.00 64.69 105 ILE A O 1
ATOM 784 N N . PHE A 1 106 ? 12.125 -4.527 -16.895 1.00 50.88 106 PHE A N 1
ATOM 785 C CA . PHE A 1 106 ? 11.448 -5.527 -17.711 1.00 50.88 106 PHE A CA 1
ATOM 786 C C . PHE A 1 106 ? 12.515 -6.488 -18.253 1.00 50.88 106 PHE A C 1
ATOM 788 O O . PHE A 1 106 ? 13.185 -6.180 -19.238 1.00 50.88 106 PHE A O 1
ATOM 795 N N . PHE A 1 107 ? 12.738 -7.604 -17.561 1.00 51.44 107 PHE A N 1
ATOM 796 C CA . PHE A 1 107 ? 13.514 -8.712 -18.102 1.00 51.44 107 PHE A CA 1
ATOM 797 C C . PHE A 1 107 ? 12.591 -9.497 -19.048 1.00 51.44 107 PHE A C 1
ATOM 799 O O . PHE A 1 107 ? 11.538 -9.944 -18.587 1.00 51.44 107 PHE A O 1
ATOM 806 N N . PRO A 1 108 ? 12.922 -9.585 -20.351 1.00 53.56 108 PRO A N 1
ATOM 807 C CA . PRO A 1 108 ? 12.149 -10.358 -21.319 1.00 53.56 108 PRO A CA 1
ATOM 808 C C . PRO A 1 108 ? 12.223 -11.866 -21.056 1.00 53.56 108 PRO A C 1
ATOM 810 O O . PRO A 1 108 ? 13.244 -12.325 -20.490 1.00 53.56 108 PRO A O 1
#

Solvent-accessible surface area (backbone atoms only — not comparable to full-atom values): 6230 Å² total; per-residue (Å²): 120,78,70,67,56,55,56,56,55,59,62,59,64,73,75,76,76,80,84,65,77,86,63,78,86,69,81,75,61,44,65,67,65,29,48,65,38,31,53,43,27,50,74,59,63,43,69,76,53,26,61,60,52,3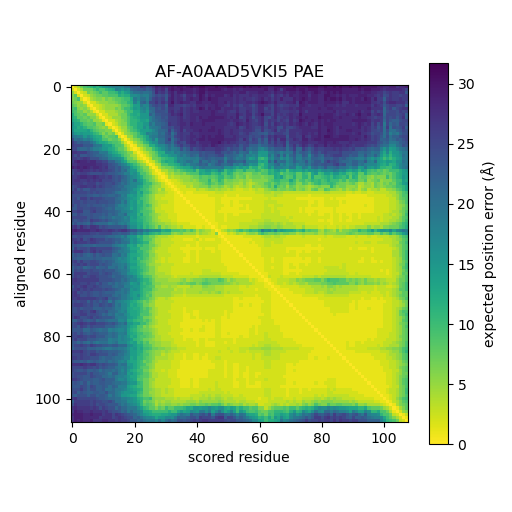2,54,55,39,36,52,31,35,33,46,84,40,58,97,54,45,42,54,59,38,27,50,52,45,34,55,52,19,52,74,43,80,52,36,65,63,29,38,53,41,26,62,52,43,63,68,52,82,58,55,52,60,86,76,130

Sequence (108 aa):
MFKLTAVFVLSALACFTSAVPLEKRINQNTIDSKTLWEAACSKAGGDPQCNIIAVKAAATLLANAGPCDQQDSADAMIDLAKTLNNDPEMIRLAQLFVQQPRNAIFFP

Secondary structure (DSSP, 8-state):
-HHHHHHHHHHHHTTS-------------TTHHHHHHHHHHHHTT-TTHHHHHHHHHHHHTSTT--SSHHHHHHHHHHHHHHHTTT-HHHHHHHHHHTTSPP------

pLDDT: mean 82.4, std 16.87, range [50.88, 98.5]

Radius of gyration: 23.69 Å; Cα contacts (8 Å, |Δi|>4): 92; chains: 1; bounding box: 35×34×79 Å

Foldseek 3Di:
DVPVVVVVVVVVVVPPDPPPPPDVPDPDPLLVLLPQLLVLCVVLVLPPVSVVLSVQLSVCLEAPHDPCSNVVSLVVQQVSCVVSVVRVSSNVSSVVSSVRHGNYDPDD